Protein AF-D3JDE3-F1 (afdb_monomer_lite)

Organism: NCBI:txid714619

Secondary structure (DSSP, 8-state):
-HHHHHHHHHHH--PPPHHHHTSTT----S-TT---

Sequence (36 aa):
IIKRKLAKKLKQNRPIPQWVRMRTGNTIRYNAKRRH

InterPro domains:
  IPR000077 Large ribosomal subunit protein eL39 [PF00832] (2-36)
  IPR023626 Large ribosomal subunit protein eL39 domain superfamily [G3DSA:1.10.1620.10] (1-36)
  IPR023626 Large ribosomal subunit protein eL39 domain superfamily [SSF48662] (2-36)

pLDDT: mean 94.38, std 2.16, range [84.06, 96.56]

Foldseek 3Di:
DVVVVVVVLVVLQDWDDPVLVVDPPDPDDTDPSHDD

Structure (mmCIF, N/CA/C/O backbone):
data_AF-D3JDE3-F1
#
_entry.id   AF-D3JDE3-F1
#
loop_
_atom_site.group_PDB
_atom_site.id
_atom_site.type_symbol
_atom_site.label_atom_id
_atom_site.label_alt_id
_atom_site.label_comp_id
_atom_site.label_asym_id
_atom_site.label_entity_id
_atom_site.label_seq_id
_atom_site.pdbx_PDB_ins_code
_atom_site.Cartn_x
_atom_site.Cartn_y
_atom_site.Cartn_z
_atom_site.occupancy
_atom_site.B_iso_or_equiv
_atom_site.auth_seq_id
_atom_site.auth_comp_id
_atom_site.auth_asym_id
_atom_site.auth_atom_id
_atom_site.pdbx_PDB_model_num
ATOM 1 N N . ILE A 1 1 ? 9.618 -6.568 -19.146 1.00 84.06 1 I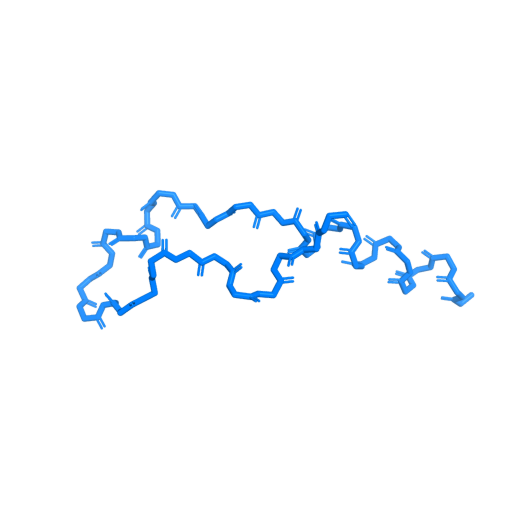LE A N 1
ATOM 2 C CA . ILE A 1 1 ? 9.730 -5.851 -17.841 1.00 84.06 1 ILE A CA 1
ATOM 3 C C . ILE A 1 1 ? 8.547 -4.897 -17.591 1.00 84.06 1 ILE A C 1
ATOM 5 O O . ILE A 1 1 ? 7.914 -5.008 -16.544 1.00 84.06 1 ILE A O 1
ATOM 9 N N . ILE A 1 2 ? 8.174 -4.038 -18.551 1.00 95.12 2 ILE A N 1
ATOM 10 C CA . ILE A 1 2 ? 7.036 -3.092 -18.444 1.00 95.12 2 ILE A CA 1
ATOM 11 C C . ILE A 1 2 ? 5.69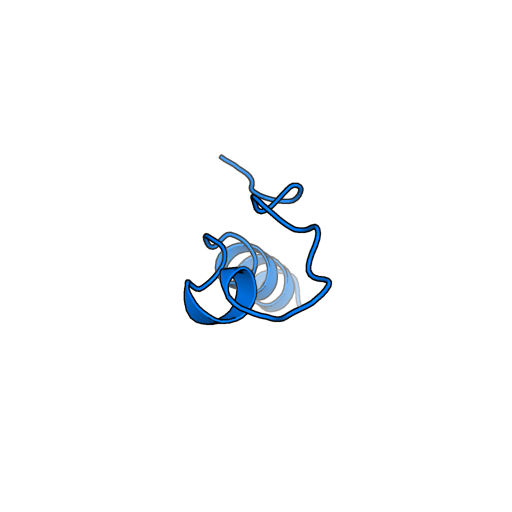4 -3.802 -18.183 1.00 95.12 2 ILE A C 1
ATOM 13 O O . ILE A 1 2 ? 5.000 -3.463 -17.227 1.00 95.12 2 ILE A O 1
ATOM 17 N N . LYS A 1 3 ? 5.381 -4.867 -18.936 1.00 95.50 3 LYS A N 1
ATOM 18 C CA . LYS A 1 3 ? 4.152 -5.672 -18.766 1.00 95.50 3 LYS A CA 1
ATOM 19 C C . LYS A 1 3 ? 3.932 -6.149 -17.323 1.00 95.50 3 LYS A C 1
ATOM 21 O O . LYS A 1 3 ? 2.830 -6.041 -16.796 1.00 95.50 3 LYS A O 1
ATOM 26 N N . ARG A 1 4 ? 4.990 -6.615 -16.644 1.00 96.56 4 ARG A N 1
ATOM 27 C CA . ARG A 1 4 ? 4.916 -7.064 -15.237 1.00 96.56 4 ARG A CA 1
ATOM 28 C C . ARG A 1 4 ? 4.634 -5.896 -14.286 1.00 96.56 4 ARG A C 1
ATOM 30 O O . ARG A 1 4 ? 3.841 -6.051 -13.359 1.00 96.56 4 ARG A O 1
ATOM 37 N N . LYS A 1 5 ? 5.238 -4.725 -14.529 1.00 95.56 5 LYS A N 1
ATOM 38 C CA . LYS A 1 5 ? 4.986 -3.506 -13.740 1.00 95.56 5 LYS A CA 1
ATOM 39 C C . LYS A 1 5 ? 3.531 -3.042 -13.893 1.00 95.56 5 LYS A C 1
ATOM 41 O O . LYS A 1 5 ? 2.872 -2.811 -12.881 1.00 95.56 5 LYS A O 1
ATOM 46 N N . LEU A 1 6 ? 3.011 -2.995 -15.121 1.00 95.31 6 LEU A N 1
ATOM 47 C CA . LEU A 1 6 ? 1.617 -2.627 -15.402 1.00 95.31 6 LEU A CA 1
ATOM 48 C C . LEU A 1 6 ? 0.627 -3.621 -14.781 1.00 95.31 6 LEU A C 1
ATOM 50 O O . LEU A 1 6 ? -0.296 -3.212 -14.080 1.00 95.31 6 LEU A O 1
ATOM 54 N N . ALA A 1 7 ? 0.877 -4.926 -14.922 1.00 96.25 7 ALA A N 1
ATOM 55 C CA . ALA A 1 7 ? 0.048 -5.962 -14.309 1.00 96.25 7 ALA A CA 1
ATOM 56 C C . ALA A 1 7 ? 0.000 -5.847 -12.774 1.00 96.25 7 ALA A C 1
ATOM 58 O O . ALA A 1 7 ? -1.061 -6.003 -12.170 1.00 96.25 7 ALA A O 1
ATOM 59 N N . LYS A 1 8 ? 1.127 -5.523 -12.120 1.00 96.31 8 LYS A N 1
ATOM 60 C CA . LYS A 1 8 ? 1.158 -5.282 -10.667 1.00 96.31 8 LYS A CA 1
ATOM 61 C C . LYS A 1 8 ? 0.307 -4.071 -10.282 1.00 96.31 8 LYS A C 1
ATOM 63 O O . LYS A 1 8 ? -0.415 -4.139 -9.292 1.00 96.31 8 LYS A O 1
ATOM 68 N N . LYS A 1 9 ? 0.368 -2.985 -11.056 1.00 94.75 9 LYS A N 1
ATOM 69 C CA . LYS A 1 9 ? -0.418 -1.769 -10.796 1.00 94.75 9 LYS A CA 1
ATOM 70 C C . LYS A 1 9 ? -1.915 -1.993 -10.986 1.00 94.75 9 LYS A C 1
ATOM 72 O O . LYS A 1 9 ? -2.684 -1.519 -10.158 1.00 94.75 9 LYS A O 1
ATOM 77 N N . LEU A 1 10 ? -2.312 -2.783 -11.984 1.00 94.88 10 LEU A N 1
ATOM 78 C CA . LEU A 1 10 ? -3.703 -3.215 -12.150 1.00 94.88 10 LEU A CA 1
ATOM 79 C C . LEU A 1 10 ? -4.195 -3.998 -10.925 1.00 94.88 10 LEU A C 1
ATOM 81 O O . LEU A 1 10 ? -5.227 -3.663 -10.357 1.00 94.88 10 LEU A O 1
ATOM 85 N N . LYS A 1 11 ? -3.413 -4.969 -10.435 1.00 94.88 11 LYS A N 1
ATOM 86 C CA . LYS A 1 11 ? -3.781 -5.766 -9.248 1.00 94.88 11 LYS A CA 1
ATOM 87 C C . LYS A 1 11 ? -3.847 -4.956 -7.946 1.00 94.88 11 LYS A C 1
ATOM 89 O O . LYS A 1 11 ? -4.609 -5.304 -7.048 1.00 94.88 11 LYS A O 1
ATOM 94 N N . GLN A 1 12 ? -3.034 -3.906 -7.816 1.00 95.25 12 GLN A N 1
ATOM 95 C CA . GLN A 1 12 ? -3.045 -3.015 -6.649 1.00 95.25 12 GLN A CA 1
ATOM 96 C C . GLN A 1 12 ? -4.293 -2.121 -6.602 1.00 95.25 12 GLN A C 1
ATOM 98 O O . GLN A 1 12 ? -4.698 -1.702 -5.517 1.00 95.25 12 GLN A O 1
ATOM 103 N N . ASN A 1 13 ? -4.911 -1.847 -7.752 1.00 96.38 13 ASN A N 1
ATOM 104 C CA . ASN A 1 13 ? -6.050 -0.948 -7.871 1.00 96.38 13 ASN A CA 1
ATOM 105 C C . ASN A 1 13 ? -7.380 -1.638 -7.528 1.00 96.38 13 ASN A C 1
ATOM 107 O O . ASN A 1 13 ? -8.252 -1.813 -8.374 1.00 96.38 13 ASN A O 1
ATOM 111 N N . ARG A 1 14 ? -7.522 -2.066 -6.273 1.00 94.62 14 ARG A N 1
ATOM 112 C CA . ARG A 1 14 ? -8.711 -2.761 -5.762 1.00 94.62 14 ARG A CA 1
ATOM 113 C C . ARG A 1 14 ? -9.246 -2.100 -4.487 1.00 94.62 14 ARG A C 1
ATOM 115 O O . ARG A 1 14 ? -8.469 -1.450 -3.776 1.00 94.62 14 ARG A O 1
ATOM 122 N N . PRO A 1 15 ? -10.549 -2.232 -4.184 1.00 95.06 15 PRO A N 1
ATOM 123 C CA . PRO A 1 15 ? -11.104 -1.769 -2.916 1.00 95.06 15 PRO A CA 1
ATOM 124 C C . PRO A 1 15 ? -10.524 -2.550 -1.728 1.00 95.06 15 PRO A C 1
ATOM 126 O O . PRO A 1 15 ? -9.972 -3.643 -1.878 1.00 95.06 15 PRO A O 1
ATOM 129 N N . ILE A 1 16 ? -10.647 -1.969 -0.535 1.00 94.50 16 ILE A N 1
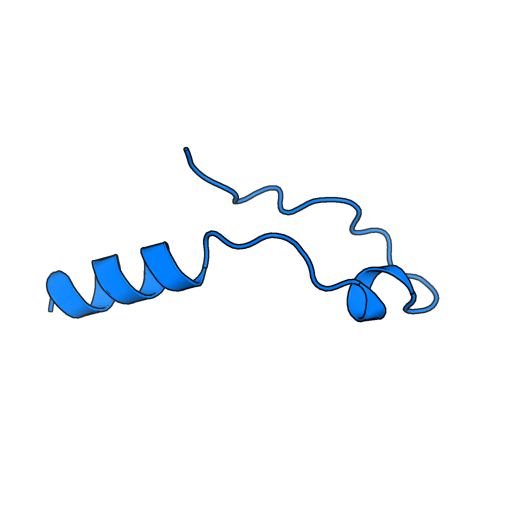ATOM 130 C CA . ILE A 1 16 ? -10.177 -2.591 0.706 1.00 94.50 16 ILE A CA 1
ATOM 131 C C . ILE A 1 16 ? -11.122 -3.736 1.098 1.00 94.50 16 ILE A C 1
ATOM 133 O O . ILE A 1 16 ? -12.335 -3.522 1.129 1.00 94.50 16 ILE A O 1
ATOM 137 N N . PRO A 1 17 ? -10.598 -4.933 1.427 1.00 95.50 17 PRO A N 1
ATOM 138 C CA . PRO A 1 17 ? -11.422 -6.048 1.883 1.00 95.50 17 PRO A CA 1
ATOM 139 C C . PRO A 1 17 ? -12.145 -5.760 3.203 1.00 95.50 17 PRO A C 1
ATOM 141 O O . PRO A 1 17 ? -11.607 -5.103 4.094 1.00 95.50 17 PRO A O 1
ATOM 144 N N . GLN A 1 18 ? -13.345 -6.320 3.359 1.00 93.94 18 GLN A N 1
ATOM 145 C CA . GLN A 1 18 ? -14.210 -6.050 4.511 1.00 93.94 18 GLN A CA 1
ATOM 146 C C . GLN A 1 18 ? -13.565 -6.407 5.850 1.00 93.94 18 GLN A C 1
ATOM 148 O O . GLN A 1 18 ? -13.555 -5.595 6.766 1.00 93.94 18 GLN A O 1
ATOM 153 N N . TRP A 1 19 ? -12.965 -7.587 5.954 1.00 95.88 19 TRP 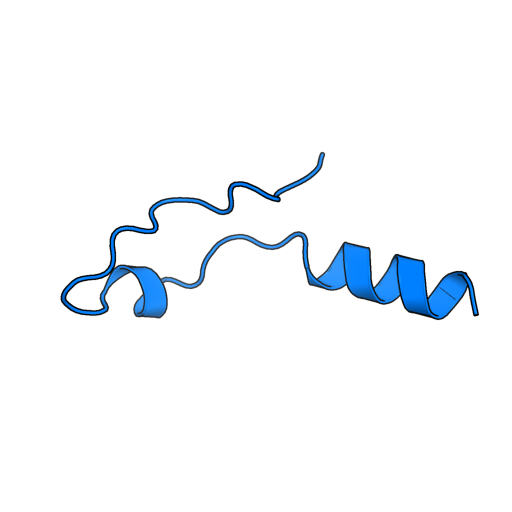A N 1
ATOM 154 C CA . TRP A 1 19 ? -12.336 -8.054 7.188 1.00 95.88 19 TRP A CA 1
ATOM 155 C C . TRP A 1 19 ? -11.165 -7.174 7.646 1.00 95.88 19 TRP A C 1
ATOM 157 O O . TRP A 1 19 ? -10.899 -7.094 8.839 1.00 95.88 19 TRP A O 1
ATOM 167 N N . VAL A 1 20 ? -10.503 -6.451 6.731 1.00 94.75 20 VAL A N 1
ATOM 168 C CA . VAL A 1 20 ? -9.477 -5.464 7.101 1.00 94.75 20 VAL A CA 1
ATOM 169 C C . VAL A 1 20 ? -10.121 -4.282 7.820 1.00 94.75 20 VAL A C 1
ATOM 171 O O . VAL A 1 20 ? -9.589 -3.833 8.829 1.00 94.75 20 VAL A O 1
ATOM 174 N N . ARG A 1 21 ? -11.295 -3.820 7.368 1.00 92.31 21 ARG A N 1
ATOM 175 C CA . ARG A 1 21 ? -12.057 -2.754 8.045 1.00 92.31 21 ARG A CA 1
ATOM 176 C C . ARG A 1 21 ? -12.496 -3.149 9.457 1.00 92.31 21 ARG A C 1
ATOM 178 O O . ARG A 1 21 ? -12.620 -2.271 10.296 1.00 92.31 21 ARG A O 1
ATOM 185 N N . MET A 1 22 ? -12.688 -4.442 9.713 1.00 94.12 22 MET A N 1
ATOM 186 C CA . MET A 1 22 ? -13.137 -4.964 11.010 1.00 94.12 22 MET A CA 1
ATOM 187 C C . MET A 1 22 ? -12.002 -5.196 12.022 1.00 94.12 22 MET A C 1
ATOM 189 O O . MET A 1 22 ? -12.273 -5.573 13.157 1.00 94.12 22 MET A O 1
ATOM 193 N N . ARG A 1 23 ? -10.732 -4.993 11.644 1.00 96.06 23 ARG A N 1
ATOM 194 C CA . ARG A 1 23 ? -9.599 -5.147 12.571 1.00 96.06 23 ARG A CA 1
ATOM 195 C C . ARG A 1 23 ? -9.629 -4.059 13.650 1.00 96.06 23 ARG A C 1
ATOM 197 O O . ARG A 1 23 ? -9.831 -2.885 13.341 1.00 96.06 23 ARG A O 1
ATOM 204 N N . THR A 1 24 ? -9.369 -4.437 14.899 1.00 95.81 24 THR A N 1
ATOM 205 C CA . THR A 1 24 ? -9.254 -3.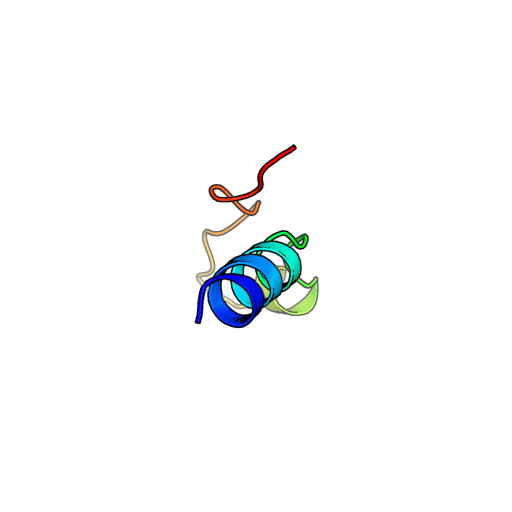493 16.019 1.00 95.81 24 THR A CA 1
ATOM 206 C C . THR A 1 24 ? -8.079 -2.533 15.803 1.00 95.81 24 THR A C 1
ATOM 208 O O . THR A 1 24 ? -7.045 -2.909 15.252 1.00 95.81 24 THR A O 1
ATOM 211 N N . GLY A 1 25 ? -8.261 -1.257 16.161 1.00 93.81 25 GLY A N 1
ATOM 212 C CA . GLY A 1 25 ? -7.247 -0.211 15.960 1.00 93.81 25 GLY A CA 1
ATOM 213 C C . GLY A 1 25 ? -6.975 0.174 14.497 1.00 93.81 25 GLY A C 1
ATOM 214 O O . GLY A 1 25 ? -6.066 0.960 14.236 1.00 93.81 25 GLY A O 1
ATOM 215 N N . ASN A 1 26 ? -7.736 -0.346 13.524 1.00 93.81 26 ASN A N 1
ATOM 216 C CA . ASN A 1 26 ? -7.558 0.026 12.123 1.00 93.81 26 ASN A CA 1
ATOM 217 C C . ASN A 1 26 ? -8.194 1.391 11.811 1.00 93.81 26 ASN A C 1
ATOM 219 O O . ASN A 1 26 ? -9.397 1.591 11.963 1.00 93.81 26 ASN A O 1
ATOM 223 N N . THR A 1 27 ? -7.391 2.313 11.286 1.00 94.31 27 THR A N 1
ATO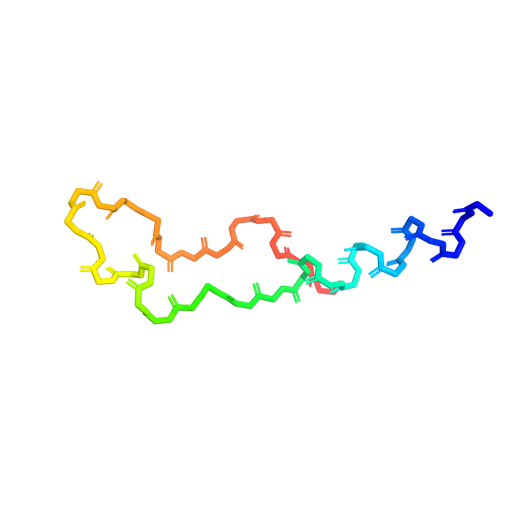M 224 C CA . THR A 1 27 ? -7.827 3.649 10.850 1.00 94.31 27 THR A CA 1
ATOM 225 C C . THR A 1 27 ? -8.161 3.715 9.357 1.00 94.31 27 THR A C 1
ATOM 227 O O . THR A 1 27 ? -8.738 4.694 8.883 1.00 94.31 27 THR A O 1
ATOM 230 N N . ILE A 1 28 ? -7.832 2.674 8.585 1.00 93.06 28 ILE A N 1
ATOM 231 C CA . ILE A 1 28 ? -7.943 2.686 7.127 1.00 93.06 28 ILE A CA 1
ATOM 232 C C . ILE A 1 28 ? -9.403 2.480 6.690 1.00 93.06 28 ILE A C 1
ATOM 234 O O . ILE A 1 28 ? -9.969 1.396 6.850 1.00 93.06 28 ILE A O 1
ATOM 238 N N . ARG A 1 29 ? -9.995 3.508 6.063 1.00 90.62 29 ARG A N 1
ATOM 239 C CA . ARG A 1 29 ? -11.390 3.504 5.569 1.00 90.62 29 ARG A CA 1
ATOM 240 C C . ARG A 1 29 ? -11.526 3.212 4.072 1.00 90.62 29 ARG A C 1
ATOM 242 O O . ARG A 1 29 ? -12.442 2.498 3.668 1.00 90.62 29 ARG A O 1
ATOM 249 N N . TYR A 1 30 ? -10.617 3.736 3.253 1.00 93.62 30 TYR A N 1
ATOM 250 C CA . TYR A 1 30 ? -10.627 3.591 1.794 1.00 93.62 30 TYR A CA 1
ATOM 251 C C . TYR A 1 30 ? -9.204 3.453 1.238 1.00 93.62 30 TYR A C 1
ATOM 253 O O . TYR A 1 30 ? -8.223 3.769 1.910 1.00 93.62 30 TYR A O 1
ATOM 261 N N . ASN A 1 31 ? -9.077 2.950 0.004 1.00 95.12 31 ASN A N 1
ATOM 262 C CA . ASN A 1 31 ? -7.777 2.832 -0.658 1.00 95.12 31 ASN A CA 1
ATOM 263 C C . ASN A 1 31 ? -7.354 4.202 -1.211 1.00 95.12 31 ASN A C 1
ATOM 265 O O . ASN A 1 31 ? -7.763 4.573 -2.307 1.00 95.12 31 ASN A O 1
ATOM 269 N N . ALA A 1 32 ? -6.519 4.932 -0.472 1.00 94.12 32 ALA A N 1
ATOM 270 C CA . ALA A 1 32 ? -6.010 6.245 -0.882 1.00 94.12 32 ALA A CA 1
ATOM 271 C C . ALA A 1 32 ? -5.149 6.213 -2.160 1.00 94.12 32 ALA A C 1
ATOM 273 O O . ALA A 1 32 ? -4.943 7.239 -2.793 1.00 94.12 32 ALA A O 1
ATOM 274 N N . LYS A 1 33 ? -4.649 5.036 -2.559 1.00 94.88 33 LYS A N 1
ATOM 275 C CA . LYS A 1 33 ? -3.839 4.842 -3.774 1.00 94.88 33 LYS A CA 1
ATOM 276 C C . LYS A 1 33 ? -4.655 4.274 -4.939 1.00 94.88 33 LYS A C 1
ATOM 278 O O . LYS A 1 33 ? -4.075 3.754 -5.894 1.00 94.88 33 LYS A O 1
ATOM 283 N N . ARG A 1 34 ? -5.989 4.303 -4.846 1.00 95.25 34 ARG A N 1
ATOM 284 C CA . ARG A 1 34 ? -6.875 3.910 -5.944 1.00 95.25 34 ARG A CA 1
ATOM 285 C C . ARG A 1 34 ? -6.683 4.875 -7.114 1.00 95.25 34 ARG A C 1
ATOM 287 O O . ARG A 1 34 ? -6.521 6.073 -6.912 1.00 95.25 34 ARG A O 1
ATOM 294 N N . ARG A 1 35 ? -6.701 4.340 -8.328 1.00 94.25 35 ARG A N 1
ATOM 295 C CA . ARG A 1 35 ? -6.575 5.089 -9.580 1.00 94.25 35 ARG A CA 1
ATOM 296 C C . ARG A 1 35 ? -7.823 4.848 -10.435 1.00 94.25 35 ARG A C 1
ATOM 298 O O . ARG A 1 35 ? -8.364 3.744 -10.376 1.00 94.25 35 ARG A O 1
ATOM 305 N N . HIS A 1 36 ? -8.276 5.851 -11.184 1.00 91.50 36 HIS A N 1
ATOM 306 C CA . HIS A 1 36 ? -9.288 5.667 -12.230 1.00 91.50 36 HIS A CA 1
ATOM 307 C C . HIS A 1 36 ? -8.619 5.185 -13.528 1.00 91.50 36 HIS A C 1
ATOM 309 O O . HIS A 1 36 ? -7.451 5.580 -13.783 1.00 91.50 36 HIS A O 1
#

Radius of gyration: 12.72 Å; chains: 1; bounding box: 24×14×35 Å